Protein AF-A0A1F5XVB6-F1 (afdb_monomer_lite)

Radius of gyration: 15.32 Å; chains: 1; bounding box: 29×30×48 Å

Structure (mmCIF, N/CA/C/O backbone):
data_AF-A0A1F5XVB6-F1
#
_entry.id   AF-A0A1F5XVB6-F1
#
loop_
_atom_site.group_PDB
_atom_site.id
_atom_site.type_symbol
_atom_site.label_atom_id
_atom_site.label_alt_id
_atom_site.label_comp_id
_atom_site.label_asym_id
_atom_site.label_entity_id
_atom_site.label_seq_id
_atom_site.pdbx_PDB_ins_code
_atom_site.Cartn_x
_atom_site.Cartn_y
_atom_site.Cartn_z
_atom_site.occupancy
_atom_site.B_iso_or_equiv
_atom_site.auth_seq_id
_atom_site.auth_comp_id
_atom_site.auth_asym_id
_atom_site.auth_atom_id
_atom_site.pdbx_PDB_model_num
ATOM 1 N N . MET A 1 1 ? -7.038 8.726 -28.430 1.00 40.91 1 MET A N 1
ATOM 2 C CA . MET A 1 1 ? -6.437 8.335 -27.136 1.00 40.91 1 MET A CA 1
ATOM 3 C C . MET A 1 1 ? -7.232 7.224 -26.422 1.00 40.91 1 MET A C 1
ATOM 5 O O . MET A 1 1 ? -7.106 7.075 -25.222 1.00 40.91 1 MET A O 1
ATOM 9 N N . GLU A 1 2 ? -7.981 6.376 -27.144 1.00 33.22 2 GLU A N 1
ATOM 10 C CA . GLU A 1 2 ? -8.855 5.336 -26.549 1.00 33.22 2 GLU A CA 1
ATOM 11 C C . GLU A 1 2 ? -8.338 3.894 -26.687 1.00 33.22 2 GLU A C 1
ATOM 13 O O . GLU A 1 2 ? -8.928 2.965 -26.147 1.00 33.22 2 GLU A O 1
ATOM 18 N N . LYS A 1 3 ? -7.229 3.662 -27.397 1.00 28.05 3 LYS A N 1
ATOM 19 C CA . LYS A 1 3 ? -6.809 2.293 -27.756 1.00 28.05 3 LYS A CA 1
ATOM 20 C C . LYS A 1 3 ? -5.888 1.615 -26.730 1.00 28.05 3 LYS A C 1
ATOM 22 O O . LYS A 1 3 ? -5.720 0.405 -26.792 1.00 28.05 3 LYS A O 1
ATOM 27 N N . TYR A 1 4 ? -5.350 2.366 -25.767 1.00 34.75 4 TYR A N 1
ATOM 28 C CA . TYR A 1 4 ? -4.430 1.842 -24.744 1.00 34.75 4 TYR A CA 1
ATOM 29 C C . TYR A 1 4 ? -5.129 1.413 -23.439 1.00 34.75 4 TYR A C 1
ATOM 31 O O . TYR A 1 4 ? -4.608 0.568 -22.721 1.00 34.75 4 TYR A O 1
ATOM 39 N N . SER A 1 5 ? -6.344 1.909 -23.166 1.00 38.66 5 SER A N 1
ATOM 40 C CA . SER A 1 5 ? -7.104 1.588 -21.942 1.00 38.66 5 SER A CA 1
ATOM 41 C C . SER A 1 5 ? -7.730 0.183 -21.975 1.00 38.66 5 SER A C 1
ATOM 43 O O . SER A 1 5 ? -7.677 -0.554 -20.990 1.00 38.66 5 SER A O 1
ATOM 45 N N . ALA A 1 6 ? -8.249 -0.247 -23.131 1.00 33.62 6 ALA A N 1
ATOM 46 C CA . ALA A 1 6 ? -8.797 -1.596 -23.282 1.00 33.62 6 ALA A CA 1
ATOM 47 C C . ALA A 1 6 ? -7.696 -2.670 -23.258 1.00 33.62 6 ALA A C 1
ATOM 49 O O . ALA A 1 6 ? -7.864 -3.702 -22.615 1.00 33.62 6 ALA A O 1
ATOM 50 N N . ALA A 1 7 ? -6.555 -2.412 -23.908 1.00 39.84 7 ALA A N 1
ATOM 51 C CA . ALA A 1 7 ? -5.438 -3.353 -23.970 1.00 39.84 7 ALA A CA 1
ATOM 52 C C . ALA A 1 7 ? -4.885 -3.687 -22.577 1.00 39.84 7 ALA A C 1
ATOM 54 O O . ALA A 1 7 ? -4.632 -4.856 -22.300 1.00 39.84 7 ALA A O 1
ATOM 55 N N . ASN A 1 8 ? -4.797 -2.699 -21.678 1.00 42.88 8 ASN A N 1
ATOM 56 C CA . ASN A 1 8 ? -4.338 -2.930 -20.309 1.00 42.88 8 ASN A CA 1
ATOM 57 C C . ASN A 1 8 ? -5.352 -3.737 -19.486 1.00 42.88 8 ASN A C 1
ATOM 59 O O . ASN A 1 8 ? -4.977 -4.686 -18.804 1.00 42.88 8 ASN A O 1
ATOM 63 N N . LYS A 1 9 ? -6.655 -3.454 -19.625 1.00 35.31 9 LYS A N 1
ATOM 64 C CA . LYS A 1 9 ? -7.713 -4.252 -18.980 1.00 35.31 9 LYS A CA 1
ATOM 65 C C . LYS A 1 9 ? -7.669 -5.728 -19.406 1.00 35.31 9 LYS A C 1
ATOM 67 O O . LYS A 1 9 ? -7.873 -6.609 -18.573 1.00 35.31 9 LYS A O 1
ATOM 72 N N . TYR A 1 10 ? -7.360 -6.005 -20.676 1.00 33.34 10 TYR A N 1
ATOM 73 C CA . TYR A 1 10 ? -7.171 -7.375 -21.164 1.00 33.34 10 TYR A CA 1
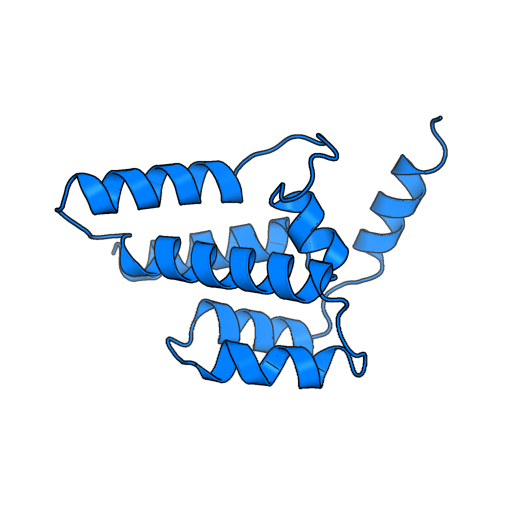ATOM 74 C C . TYR A 1 10 ? -5.824 -7.982 -20.744 1.00 33.34 10 TYR A C 1
ATOM 76 O O . TYR A 1 10 ? -5.782 -9.174 -20.434 1.00 33.34 10 TYR A O 1
ATOM 84 N N . PHE A 1 11 ? -4.755 -7.185 -20.654 1.00 40.00 11 PHE A N 1
ATOM 85 C CA . PHE A 1 11 ? -3.440 -7.617 -20.170 1.00 40.00 11 PHE A CA 1
ATOM 86 C C . PHE A 1 11 ? -3.507 -8.109 -18.712 1.00 40.00 11 PHE A C 1
ATOM 88 O O . PHE A 1 11 ? -3.104 -9.240 -18.440 1.00 40.00 11 PHE A O 1
ATOM 95 N N . TYR A 1 12 ? -4.157 -7.358 -17.813 1.00 37.12 12 TYR A N 1
ATOM 96 C CA . TYR A 1 12 ? -4.397 -7.790 -16.426 1.00 37.12 12 TYR A CA 1
ATOM 97 C C . TYR A 1 12 ? -5.357 -8.981 -16.308 1.00 37.12 12 TYR A C 1
ATOM 99 O O . TYR A 1 12 ? -5.189 -9.810 -15.420 1.00 37.12 12 TYR A O 1
ATOM 107 N N . SER A 1 13 ? -6.341 -9.122 -17.208 1.00 36.09 13 SER A N 1
ATOM 108 C CA . SER A 1 13 ? -7.230 -10.299 -17.202 1.00 36.09 13 SER A CA 1
ATOM 109 C C . SER A 1 13 ? -6.536 -11.592 -17.655 1.00 36.09 13 SER A C 1
ATOM 111 O O . SER A 1 13 ? -7.008 -12.682 -17.345 1.00 36.09 13 SER A O 1
ATOM 113 N N . SER A 1 14 ? -5.415 -11.471 -18.378 1.00 36.50 14 SER A N 1
ATOM 114 C CA . SER A 1 14 ? -4.650 -12.601 -18.929 1.00 36.50 14 SER A CA 1
ATOM 115 C C . SER A 1 14 ? -3.521 -13.066 -18.002 1.00 36.50 14 SER A C 1
ATOM 117 O O . 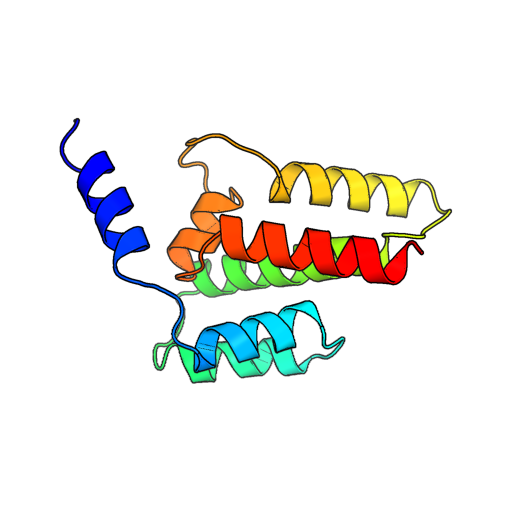SER A 1 14 ? -3.052 -14.194 -18.129 1.00 36.50 14 SER A O 1
ATOM 119 N N . GLN A 1 15 ? -3.092 -12.215 -17.065 1.00 44.62 15 GLN A N 1
ATOM 120 C CA . GLN A 1 15 ? -2.162 -12.550 -15.987 1.00 44.62 15 GLN A CA 1
ATOM 121 C C . GLN A 1 15 ? -2.950 -12.782 -14.696 1.00 44.62 15 GLN A C 1
ATOM 123 O O . GLN A 1 15 ? -2.925 -11.983 -13.762 1.00 44.62 15 GLN A O 1
ATOM 128 N N . ALA A 1 16 ? -3.670 -13.902 -14.634 1.00 46.62 16 ALA A N 1
ATOM 129 C CA . ALA A 1 16 ? -3.949 -14.480 -13.329 1.00 46.62 16 ALA A CA 1
ATOM 130 C C . ALA A 1 16 ? -2.591 -14.780 -12.679 1.00 46.62 16 ALA A C 1
ATOM 132 O O . ALA A 1 16 ? -1.758 -15.438 -13.308 1.00 46.62 16 ALA A O 1
ATOM 133 N N . LEU A 1 17 ? -2.369 -14.280 -11.457 1.00 50.53 17 LEU A N 1
ATOM 134 C CA . LEU A 1 17 ? -1.227 -14.691 -10.642 1.00 50.53 17 LEU A CA 1
ATOM 135 C C . LEU A 1 17 ? -1.174 -16.214 -10.682 1.00 50.53 17 LEU A C 1
ATOM 137 O O . LEU A 1 17 ? -2.169 -16.884 -10.387 1.00 50.53 17 LEU A O 1
ATOM 141 N N . ASN A 1 18 ? -0.049 -16.772 -11.109 1.00 49.41 18 ASN A N 1
ATOM 142 C CA . ASN A 1 18 ? 0.076 -18.215 -11.096 1.00 49.41 18 ASN A CA 1
ATOM 143 C C . ASN A 1 18 ? 0.012 -18.705 -9.630 1.00 49.41 18 ASN A C 1
ATOM 145 O O . ASN A 1 18 ? 0.333 -17.951 -8.706 1.00 49.41 18 ASN A O 1
ATOM 149 N N . PRO A 1 19 ? -0.372 -19.968 -9.371 1.00 48.44 19 PRO A N 1
ATOM 150 C CA . PRO A 1 19 ? -0.524 -20.479 -8.003 1.00 48.44 19 PRO A CA 1
ATOM 151 C C . PRO A 1 19 ? 0.739 -20.343 -7.131 1.00 48.44 19 PRO A C 1
ATOM 153 O O . PRO A 1 19 ? 0.661 -20.345 -5.902 1.00 48.44 19 PRO A O 1
ATOM 156 N N . GLY A 1 20 ? 1.915 -20.230 -7.760 1.00 51.62 20 GLY A N 1
ATOM 157 C CA . GLY A 1 20 ? 3.161 -19.881 -7.092 1.00 51.62 20 GLY A CA 1
ATOM 158 C C . GLY A 1 20 ? 3.141 -18.438 -6.599 1.00 51.62 20 GLY A C 1
ATOM 159 O O . GLY A 1 20 ? 3.276 -18.215 -5.406 1.00 51.62 20 GLY A O 1
ATOM 160 N N . GLU A 1 21 ? 2.918 -17.466 -7.477 1.00 53.12 21 GLU A N 1
ATOM 161 C CA . GLU A 1 21 ? 2.834 -16.036 -7.145 1.00 53.12 21 GLU A CA 1
ATOM 162 C C . GLU A 1 21 ? 1.760 -15.743 -6.089 1.00 53.12 21 GLU A C 1
ATOM 164 O O . GLU A 1 21 ? 1.998 -14.970 -5.162 1.00 53.12 21 GLU A O 1
ATOM 169 N N . GLU A 1 22 ? 0.623 -16.436 -6.153 1.00 55.47 22 GLU A N 1
ATOM 170 C CA . GLU A 1 22 ? -0.452 -16.330 -5.165 1.00 55.47 22 GLU A CA 1
ATOM 171 C C . GLU A 1 22 ? 0.002 -16.766 -3.762 1.00 55.47 22 GLU A C 1
ATOM 173 O O . GLU A 1 22 ? -0.145 -16.046 -2.771 1.00 55.47 22 GLU A O 1
ATOM 178 N N . LYS A 1 23 ? 0.636 -17.939 -3.671 1.00 55.59 23 LYS A N 1
ATOM 179 C CA . LYS A 1 23 ? 1.180 -18.477 -2.416 1.00 55.59 23 LYS A CA 1
ATOM 180 C C . LYS A 1 23 ? 2.263 -17.578 -1.819 1.00 55.59 23 LYS A C 1
ATOM 182 O O . LYS A 1 23 ? 2.522 -17.622 -0.617 1.00 55.59 23 LYS A O 1
ATOM 187 N N . LEU A 1 24 ? 2.907 -16.780 -2.658 1.00 54.81 24 LEU A N 1
ATOM 188 C CA . LEU A 1 24 ? 4.025 -15.930 -2.295 1.00 54.81 24 LEU A CA 1
ATOM 189 C C . LEU A 1 24 ? 3.607 -14.516 -1.924 1.00 54.81 24 LEU A C 1
ATOM 191 O O . LEU A 1 24 ? 4.156 -13.982 -0.967 1.00 54.81 24 LEU A O 1
ATOM 195 N N . LEU A 1 25 ? 2.580 -13.963 -2.565 1.00 59.38 25 LEU A N 1
ATOM 196 C CA . LEU A 1 25 ? 1.864 -12.796 -2.052 1.00 59.38 25 LEU A CA 1
ATOM 197 C C . LEU A 1 25 ? 1.247 -13.110 -0.690 1.00 59.38 25 LEU A C 1
ATOM 199 O O . LEU A 1 25 ? 1.416 -12.341 0.250 1.00 59.38 25 LEU A O 1
ATOM 203 N N . ASN A 1 26 ? 0.684 -14.307 -0.527 1.00 60.81 26 ASN A N 1
ATOM 204 C CA . ASN A 1 26 ? 0.250 -14.807 0.777 1.00 60.81 26 ASN A CA 1
ATOM 205 C C . ASN A 1 26 ? 1.403 -15.091 1.747 1.00 60.81 26 ASN A C 1
ATOM 207 O O . ASN A 1 26 ? 1.177 -15.263 2.934 1.00 60.81 26 ASN A O 1
ATOM 211 N N . LYS A 1 27 ? 2.656 -15.137 1.303 1.00 60.78 27 LYS A N 1
ATOM 212 C CA . LYS A 1 27 ? 3.792 -15.150 2.227 1.00 60.78 27 LYS A CA 1
ATOM 213 C C . LYS A 1 27 ? 4.194 -13.722 2.574 1.00 60.78 27 LYS A C 1
ATOM 215 O O . LYS A 1 27 ? 4.346 -13.410 3.744 1.00 60.78 27 LYS A O 1
ATOM 220 N N . PHE A 1 28 ? 4.290 -12.844 1.589 1.00 61.00 28 PHE A N 1
ATOM 221 C CA . PHE A 1 28 ? 4.646 -11.437 1.743 1.00 61.00 28 PHE A CA 1
ATOM 222 C C . PHE A 1 28 ? 3.672 -10.661 2.644 1.00 61.00 28 PHE A C 1
ATOM 224 O O . PHE A 1 28 ? 4.106 -9.953 3.542 1.00 61.00 28 PHE A O 1
ATOM 231 N N . ILE A 1 29 ? 2.363 -10.871 2.479 1.00 61.81 29 ILE A N 1
ATOM 232 C CA . ILE A 1 29 ? 1.320 -10.265 3.321 1.00 61.81 29 ILE A CA 1
ATOM 233 C C . ILE A 1 29 ? 1.305 -10.897 4.727 1.00 61.81 29 ILE A C 1
ATOM 235 O O . ILE A 1 29 ? 0.869 -10.264 5.678 1.00 61.81 29 ILE A O 1
ATOM 239 N N . PHE A 1 30 ? 1.772 -12.133 4.918 1.00 56.81 30 PHE A N 1
ATOM 240 C CA . PHE A 1 30 ? 1.578 -12.845 6.191 1.00 56.81 30 PHE A CA 1
ATOM 241 C C . PHE A 1 30 ? 2.868 -13.111 6.986 1.00 56.81 30 PHE A C 1
ATOM 243 O O . PHE A 1 30 ? 2.772 -13.510 8.147 1.00 56.81 30 PHE A O 1
ATOM 250 N N . THR A 1 31 ? 4.064 -12.876 6.425 1.00 53.06 31 THR A N 1
ATOM 251 C CA . THR A 1 31 ? 5.346 -13.051 7.132 1.00 53.06 31 THR A CA 1
ATOM 252 C C . THR A 1 31 ? 6.027 -11.730 7.460 1.00 53.06 31 THR A C 1
ATOM 254 O O . THR A 1 31 ? 6.453 -10.979 6.591 1.00 53.06 31 THR A O 1
ATOM 257 N N . ASP A 1 32 ? 6.186 -11.515 8.760 1.00 53.12 32 ASP A N 1
ATOM 258 C CA . ASP A 1 32 ? 6.887 -10.404 9.393 1.00 53.12 32 ASP A CA 1
ATOM 259 C C . ASP A 1 32 ? 8.404 -10.654 9.322 1.00 53.12 32 ASP A C 1
ATOM 261 O O . ASP A 1 32 ? 9.017 -11.154 10.266 1.00 53.12 32 ASP A O 1
ATOM 265 N N . SER A 1 33 ? 9.024 -10.507 8.147 1.00 50.34 33 SER A N 1
ATOM 266 C CA . SER A 1 33 ? 10.467 -10.740 8.047 1.00 50.34 33 SER A CA 1
ATOM 267 C C . SER A 1 33 ? 11.114 -10.112 6.819 1.00 50.34 33 SER A C 1
ATOM 269 O O . SER A 1 33 ? 10.608 -10.200 5.701 1.00 50.34 33 SER A O 1
ATOM 271 N N . THR A 1 34 ? 12.328 -9.605 7.034 1.00 46.78 34 THR A N 1
ATOM 272 C CA . THR A 1 34 ? 13.353 -9.154 6.071 1.00 46.78 34 THR A CA 1
ATOM 273 C C . THR A 1 34 ? 13.577 -10.074 4.860 1.00 46.78 34 THR A C 1
ATOM 275 O O . THR A 1 34 ? 14.217 -9.676 3.886 1.00 46.78 34 THR A O 1
ATOM 278 N N . ALA A 1 35 ? 13.016 -11.286 4.882 1.00 49.22 35 ALA A N 1
ATOM 279 C CA . ALA A 1 35 ? 12.865 -12.167 3.735 1.00 49.22 35 ALA A CA 1
ATOM 280 C C . ALA A 1 35 ? 12.170 -11.493 2.540 1.00 49.22 35 ALA A C 1
ATOM 282 O O . ALA A 1 35 ? 12.545 -11.807 1.416 1.00 49.22 35 ALA A O 1
ATOM 283 N N . GLY A 1 36 ? 11.238 -10.551 2.755 1.00 50.94 36 GLY A N 1
ATOM 284 C CA . GLY A 1 36 ? 10.609 -9.776 1.678 1.00 50.94 36 GLY A CA 1
ATOM 285 C C . GLY A 1 36 ? 11.648 -9.158 0.740 1.00 50.94 36 GLY A C 1
ATOM 286 O O . GLY A 1 36 ? 11.630 -9.454 -0.454 1.00 50.94 36 GLY A O 1
ATOM 287 N N . PHE A 1 37 ? 12.646 -8.454 1.300 1.00 46.97 37 PHE A N 1
ATOM 288 C CA . PHE A 1 37 ? 13.674 -7.700 0.568 1.00 46.97 37 PHE A CA 1
ATOM 289 C C . PHE A 1 37 ? 14.491 -8.552 -0.425 1.00 46.97 37 PHE A C 1
ATOM 291 O O . PHE A 1 37 ? 14.683 -8.156 -1.574 1.00 46.97 37 PHE A O 1
ATOM 298 N N . GLN A 1 38 ? 14.921 -9.747 -0.018 1.00 48.50 38 GLN A N 1
ATOM 299 C CA . GLN A 1 38 ? 15.722 -10.668 -0.847 1.00 48.50 38 GLN A CA 1
ATOM 300 C C . GLN A 1 38 ? 14.869 -11.482 -1.829 1.00 48.50 38 GLN A C 1
ATOM 302 O O . GLN A 1 38 ? 15.374 -12.020 -2.815 1.00 48.50 38 GLN A O 1
ATOM 307 N N . PHE A 1 39 ? 13.577 -11.603 -1.544 1.00 52.16 39 PHE A N 1
ATOM 308 C CA . PHE A 1 39 ? 12.696 -12.516 -2.240 1.00 52.16 39 PHE A CA 1
ATOM 309 C C . PHE A 1 39 ? 12.311 -11.973 -3.618 1.00 52.16 39 PHE A C 1
ATOM 311 O O . PHE A 1 39 ? 12.522 -12.677 -4.595 1.00 52.16 39 PHE A O 1
ATOM 318 N N . TRP A 1 40 ? 11.887 -10.711 -3.751 1.00 51.28 40 TRP A N 1
ATOM 319 C CA . TRP A 1 40 ? 11.410 -10.147 -5.032 1.00 51.28 40 TRP A CA 1
ATOM 320 C C . TRP A 1 40 ? 12.423 -10.221 -6.189 1.00 51.28 40 TRP A C 1
ATOM 322 O O . TRP A 1 40 ? 12.059 -10.602 -7.301 1.00 51.28 40 TRP A O 1
ATOM 332 N N . ASN A 1 41 ? 13.710 -9.972 -5.911 1.00 50.47 41 ASN A N 1
ATOM 333 C CA . ASN A 1 41 ? 14.803 -10.076 -6.894 1.00 50.47 41 ASN A CA 1
ATOM 334 C C . ASN A 1 41 ? 14.983 -11.500 -7.455 1.00 50.47 41 ASN A C 1
ATOM 336 O O . ASN A 1 41 ? 15.552 -11.684 -8.530 1.00 50.47 41 ASN A O 1
ATOM 340 N N . ARG A 1 42 ? 14.499 -12.525 -6.739 1.00 48.34 42 ARG A N 1
ATOM 341 C CA . ARG A 1 42 ? 14.487 -13.924 -7.190 1.00 48.34 42 ARG A CA 1
ATOM 342 C C . ARG A 1 42 ? 13.319 -14.215 -8.146 1.00 48.34 42 ARG A C 1
ATOM 344 O O . ARG A 1 42 ? 13.456 -15.131 -8.952 1.00 48.34 42 ARG A O 1
ATOM 351 N N . PHE A 1 43 ? 12.206 -13.476 -8.068 1.00 52.16 43 PHE A N 1
ATOM 352 C CA . PHE A 1 43 ? 10.969 -13.757 -8.825 1.00 52.16 43 PHE A CA 1
ATOM 353 C C . PHE A 1 43 ? 10.936 -13.129 -10.204 1.00 52.16 43 PHE A C 1
ATOM 355 O O . PHE A 1 43 ? 10.500 -13.783 -11.147 1.00 52.16 43 PHE A O 1
ATOM 362 N N . SER A 1 44 ? 11.410 -11.892 -10.348 1.00 55.84 44 SER A N 1
ATOM 363 C CA . SER A 1 44 ? 11.393 -11.216 -11.649 1.00 55.84 44 SER A CA 1
ATOM 364 C C . SER A 1 44 ? 12.410 -11.810 -12.629 1.00 55.84 44 SER A C 1
ATOM 366 O O . SER A 1 44 ? 12.267 -11.632 -13.837 1.00 55.84 44 SER A O 1
ATOM 368 N N . GLY A 1 45 ? 13.482 -12.446 -12.125 1.00 56.19 45 GLY A N 1
ATOM 369 C CA . GLY A 1 45 ? 14.657 -12.836 -12.919 1.00 56.19 45 GLY A CA 1
ATOM 370 C C . GLY A 1 45 ? 15.367 -11.651 -13.599 1.00 56.19 45 GLY A C 1
ATOM 371 O O . GLY A 1 45 ? 16.372 -11.837 -14.283 1.00 56.19 45 GLY A O 1
ATOM 372 N N . GLN A 1 46 ? 14.854 -10.435 -13.402 1.00 62.00 46 GLN A N 1
ATOM 373 C CA . GLN A 1 46 ? 15.292 -9.175 -13.978 1.00 62.00 46 GLN A CA 1
ATOM 374 C C . GLN A 1 46 ? 15.752 -8.269 -12.846 1.00 62.00 46 GLN A C 1
ATOM 376 O O . GLN A 1 46 ? 15.102 -8.174 -11.804 1.00 62.00 46 GLN A O 1
ATOM 381 N N . LYS A 1 47 ? 16.875 -7.587 -13.067 1.00 71.12 47 LYS A N 1
ATOM 382 C CA . LYS A 1 47 ? 17.273 -6.480 -12.203 1.00 71.12 47 LYS A CA 1
ATOM 383 C C . LYS A 1 47 ? 16.214 -5.392 -12.327 1.00 71.12 47 LYS A C 1
ATOM 385 O O . LYS A 1 47 ? 15.944 -4.958 -13.444 1.00 71.12 47 LYS A O 1
ATOM 390 N N . LEU A 1 48 ? 15.639 -5.011 -11.194 1.00 77.69 48 LEU A N 1
ATOM 391 C CA . LEU A 1 48 ? 14.755 -3.861 -11.111 1.00 77.69 48 LEU A CA 1
ATOM 392 C C . LEU A 1 48 ? 15.554 -2.593 -11.445 1.00 77.69 48 LEU A C 1
ATOM 394 O O . LEU A 1 48 ? 16.749 -2.508 -11.138 1.00 77.69 48 LEU A O 1
ATOM 398 N N . SER A 1 49 ? 14.919 -1.621 -12.094 1.00 86.06 49 SER A N 1
ATOM 399 C CA . SER A 1 49 ? 15.488 -0.276 -12.185 1.00 86.06 49 SER A CA 1
ATOM 400 C C . SER A 1 49 ? 15.511 0.383 -10.795 1.00 86.06 49 SER A C 1
ATOM 402 O O . SER A 1 49 ? 14.749 -0.022 -9.913 1.00 86.06 49 SER A O 1
ATOM 404 N N . PRO A 1 50 ? 16.340 1.417 -10.566 1.00 87.94 50 PRO A N 1
ATOM 405 C CA . PRO A 1 50 ? 16.326 2.160 -9.303 1.00 87.94 50 PRO A CA 1
ATOM 406 C C . PRO A 1 50 ? 14.933 2.696 -8.925 1.00 87.94 50 PRO A C 1
ATOM 408 O O . PRO A 1 50 ? 14.567 2.722 -7.751 1.00 87.94 50 PRO A O 1
ATOM 411 N N . GLU A 1 51 ? 14.134 3.098 -9.913 1.00 90.81 51 GLU A N 1
ATOM 412 C CA . GLU A 1 51 ? 12.754 3.550 -9.727 1.00 90.81 51 GLU A CA 1
ATOM 413 C C . GLU A 1 51 ? 11.828 2.403 -9.303 1.00 90.81 51 GLU A C 1
ATOM 415 O O . GLU A 1 51 ? 11.023 2.572 -8.388 1.00 90.81 51 GLU A O 1
ATOM 420 N N . GLU A 1 52 ? 11.959 1.226 -9.918 1.00 85.88 52 GLU A N 1
ATOM 421 C CA . GLU A 1 52 ? 11.192 0.031 -9.549 1.00 85.88 52 GLU A CA 1
ATOM 422 C C . GLU A 1 52 ? 11.564 -0.468 -8.142 1.00 85.88 52 GLU A C 1
ATOM 424 O O . GLU A 1 52 ? 10.687 -0.849 -7.364 1.00 85.88 52 GLU A O 1
ATOM 429 N N . GLU A 1 53 ? 12.850 -0.417 -7.775 1.00 86.25 53 GLU A N 1
ATOM 430 C CA . GLU A 1 53 ? 13.316 -0.720 -6.416 1.00 86.25 53 GLU A CA 1
ATOM 431 C C . GLU A 1 53 ? 12.718 0.243 -5.386 1.00 86.25 53 GLU A C 1
ATOM 433 O O . GLU A 1 53 ? 12.293 -0.187 -4.311 1.00 86.25 53 GLU A O 1
ATOM 438 N N . LEU A 1 54 ? 12.628 1.532 -5.723 1.00 90.06 54 LEU A N 1
ATOM 439 C CA . LEU A 1 54 ? 11.995 2.525 -4.864 1.00 90.06 54 LEU A CA 1
ATOM 440 C C . LEU A 1 54 ? 10.489 2.269 -4.719 1.00 90.06 54 LEU A C 1
ATOM 442 O O . LEU A 1 54 ? 9.980 2.260 -3.601 1.00 90.06 54 LEU A O 1
ATOM 446 N N . MET A 1 55 ? 9.770 2.011 -5.815 1.00 90.00 55 MET A N 1
ATOM 447 C CA . MET A 1 55 ? 8.332 1.699 -5.774 1.00 90.00 55 MET A CA 1
ATOM 448 C C . MET A 1 55 ? 8.040 0.450 -4.947 1.00 90.00 55 MET A C 1
ATOM 450 O O . MET A 1 55 ? 7.071 0.401 -4.188 1.00 90.00 55 MET A O 1
ATOM 454 N N . ARG A 1 56 ? 8.915 -0.548 -5.043 1.00 86.25 56 ARG A N 1
ATOM 455 C CA . ARG A 1 56 ? 8.854 -1.735 -4.205 1.00 86.25 56 ARG A CA 1
ATOM 456 C C . ARG A 1 56 ? 9.057 -1.411 -2.728 1.00 86.25 56 ARG A C 1
ATOM 458 O O . ARG A 1 56 ? 8.282 -1.890 -1.906 1.00 86.25 56 ARG A O 1
ATOM 465 N N . ALA A 1 57 ? 10.073 -0.617 -2.393 1.00 86.94 57 ALA A N 1
ATOM 466 C CA . ALA A 1 57 ? 10.324 -0.209 -1.014 1.00 86.94 57 ALA A CA 1
ATOM 467 C C . ALA A 1 57 ? 9.125 0.555 -0.426 1.00 86.94 57 ALA A C 1
ATOM 469 O O . ALA A 1 57 ? 8.741 0.305 0.713 1.00 86.94 57 ALA A O 1
ATOM 470 N N . VAL A 1 58 ? 8.490 1.419 -1.225 1.00 91.19 58 VAL A N 1
ATOM 471 C CA . VAL A 1 58 ? 7.256 2.126 -0.847 1.00 91.19 58 VAL A CA 1
ATOM 472 C C . VAL A 1 58 ? 6.117 1.144 -0.565 1.00 91.19 58 VAL A C 1
ATOM 474 O O . VAL A 1 58 ? 5.446 1.265 0.457 1.00 91.19 58 VAL A O 1
ATOM 477 N N . LEU A 1 59 ? 5.911 0.141 -1.427 1.00 90.06 59 LEU A N 1
ATOM 478 C CA . LEU A 1 59 ? 4.870 -0.867 -1.214 1.00 90.06 59 LEU A CA 1
ATOM 479 C C . LEU A 1 59 ? 5.123 -1.712 0.045 1.00 90.06 59 LEU A C 1
ATOM 481 O O . LEU A 1 59 ? 4.195 -1.983 0.807 1.00 90.06 59 LEU A O 1
ATOM 485 N N . GLU A 1 60 ? 6.374 -2.128 0.257 1.00 85.94 60 GLU A N 1
ATOM 486 C CA . GLU A 1 60 ? 6.807 -2.883 1.437 1.00 85.94 60 GLU A CA 1
ATOM 487 C C . GLU A 1 60 ? 6.562 -2.099 2.729 1.00 85.94 60 GLU A C 1
ATOM 489 O O . GLU A 1 60 ? 5.975 -2.635 3.674 1.00 85.94 60 GLU A O 1
ATOM 494 N N . ASP A 1 61 ? 6.957 -0.825 2.759 1.00 88.06 61 ASP A N 1
ATOM 495 C CA . ASP A 1 61 ? 6.755 0.039 3.920 1.00 88.06 61 ASP A CA 1
ATOM 496 C C . ASP A 1 61 ? 5.268 0.298 4.189 1.00 88.06 61 ASP A C 1
ATOM 498 O O . ASP A 1 61 ? 4.824 0.185 5.331 1.00 88.06 61 ASP A O 1
ATOM 502 N N . ALA A 1 62 ? 4.466 0.534 3.147 1.00 91.00 62 ALA A N 1
ATOM 503 C CA . ALA A 1 62 ? 3.023 0.720 3.282 1.00 91.00 62 ALA A CA 1
ATOM 504 C C . ALA A 1 62 ? 2.338 -0.523 3.874 1.00 91.00 62 ALA A C 1
ATOM 506 O O . ALA A 1 62 ? 1.546 -0.417 4.811 1.00 91.00 62 ALA A O 1
ATOM 507 N N . ILE A 1 63 ? 2.661 -1.724 3.389 1.00 88.44 63 ILE A N 1
ATOM 508 C CA . ILE A 1 63 ? 2.089 -2.962 3.939 1.00 88.44 63 ILE A CA 1
ATOM 509 C C . ILE A 1 63 ? 2.529 -3.154 5.391 1.00 88.44 63 ILE A C 1
ATOM 511 O O . ILE A 1 63 ? 1.699 -3.458 6.248 1.00 88.44 63 ILE A O 1
ATOM 515 N N . HIS A 1 64 ? 3.801 -2.911 5.704 1.00 85.25 64 HIS A N 1
ATOM 516 C CA . HIS A 1 64 ? 4.296 -3.002 7.073 1.00 85.25 64 HIS A CA 1
ATOM 517 C C . HIS A 1 64 ? 3.608 -1.982 7.997 1.00 85.25 64 HIS A C 1
ATOM 519 O O . HIS A 1 64 ? 3.138 -2.359 9.071 1.00 85.25 64 HIS A O 1
ATOM 525 N N . CYS A 1 65 ? 3.466 -0.720 7.588 1.00 87.88 65 CYS A N 1
ATOM 526 C CA . CYS A 1 65 ? 2.741 0.304 8.345 1.00 87.88 65 CYS A CA 1
ATOM 527 C C . CYS A 1 65 ? 1.272 -0.079 8.565 1.00 87.88 65 CYS A C 1
ATOM 529 O O . CYS A 1 65 ? 0.774 0.006 9.694 1.00 87.88 65 CYS A O 1
ATOM 531 N N . TYR A 1 66 ? 0.597 -0.565 7.520 1.00 87.44 66 TYR A N 1
ATOM 532 C CA . TYR A 1 66 ? -0.783 -1.041 7.592 1.00 87.44 66 TYR A CA 1
ATOM 533 C C . TYR A 1 66 ? -0.947 -2.162 8.625 1.00 87.44 66 TYR A C 1
ATOM 535 O O . TYR A 1 66 ? -1.903 -2.174 9.404 1.00 87.44 66 TYR A O 1
ATOM 543 N N . GLN A 1 67 ? 0.004 -3.090 8.662 1.00 85.69 67 GLN A N 1
ATOM 544 C CA . GLN A 1 67 ? -0.055 -4.240 9.551 1.00 85.69 67 GLN A CA 1
ATOM 545 C C . GLN A 1 67 ? 0.348 -3.910 10.986 1.00 85.69 67 GLN A C 1
ATOM 547 O O . GLN A 1 67 ? -0.308 -4.320 11.942 1.00 85.69 67 GLN A O 1
ATOM 552 N N . LYS A 1 68 ? 1.423 -3.145 11.154 1.00 86.00 68 LYS A N 1
ATOM 553 C CA . LYS A 1 68 ? 2.001 -2.820 12.458 1.00 86.00 68 LYS A CA 1
ATOM 554 C C . LYS A 1 68 ? 1.080 -1.952 13.305 1.00 86.00 68 LYS A C 1
ATOM 556 O O . LYS A 1 68 ? 1.019 -2.121 14.521 1.00 86.00 68 LYS A O 1
ATOM 561 N N . TYR A 1 69 ? 0.383 -1.007 12.680 1.00 86.31 69 TYR A N 1
ATOM 562 C CA . TYR A 1 69 ? -0.365 0.022 13.403 1.00 86.31 69 TYR A CA 1
ATOM 563 C C . TYR A 1 69 ? -1.875 -0.223 13.476 1.00 86.31 69 TYR A C 1
ATOM 565 O O . TYR A 1 69 ? -2.587 0.609 14.035 1.00 86.31 69 TYR A O 1
ATOM 573 N N . ILE A 1 70 ? -2.350 -1.387 13.021 1.00 84.94 70 ILE A N 1
ATOM 574 C CA . ILE A 1 70 ? -3.772 -1.765 13.024 1.00 84.94 70 ILE A CA 1
ATOM 575 C C . ILE A 1 70 ? -4.456 -1.634 14.396 1.00 84.94 70 ILE A C 1
ATOM 577 O O . ILE A 1 70 ? -5.603 -1.198 14.469 1.00 84.94 70 ILE A O 1
ATOM 581 N N . SER A 1 71 ? -3.742 -1.951 15.479 1.00 82.12 71 SER A N 1
ATOM 582 C CA . SER A 1 71 ? -4.252 -1.900 16.859 1.00 82.12 71 SER A CA 1
ATOM 583 C C . SER A 1 71 ? -3.529 -0.857 17.715 1.00 82.12 71 SER A C 1
ATOM 585 O O . SER A 1 71 ? -3.540 -0.940 18.944 1.00 82.12 71 SER A O 1
ATOM 587 N N . SER A 1 72 ? -2.855 0.119 17.094 1.00 86.06 72 SER A N 1
ATOM 588 C CA . SER A 1 72 ? -2.125 1.134 17.852 1.00 86.06 72 SER A CA 1
ATOM 589 C C . SER A 1 72 ? -3.066 2.121 18.548 1.00 86.06 72 SER A C 1
ATOM 591 O O . SER A 1 72 ? -3.996 2.669 17.956 1.00 86.06 72 SER A O 1
ATOM 593 N N . THR A 1 73 ? -2.774 2.407 19.816 1.00 85.31 73 THR A N 1
ATOM 594 C CA . THR A 1 73 ? -3.448 3.437 20.619 1.00 85.31 73 THR A CA 1
ATOM 595 C C . THR A 1 73 ? -2.752 4.800 20.539 1.00 85.31 73 THR A C 1
ATOM 597 O O . THR A 1 73 ? -3.291 5.806 21.007 1.00 85.31 73 THR A O 1
ATOM 600 N N . ASN A 1 74 ? -1.565 4.869 19.928 1.00 92.50 74 ASN A N 1
ATOM 601 C CA . ASN A 1 74 ? -0.809 6.106 19.776 1.00 92.50 74 ASN A CA 1
ATOM 602 C C . ASN A 1 74 ? -1.375 6.940 18.614 1.00 92.50 74 ASN A C 1
ATOM 604 O O . ASN A 1 74 ? -1.479 6.462 17.486 1.00 92.50 74 ASN A O 1
ATOM 608 N N . ARG A 1 75 ? -1.695 8.217 18.874 1.00 87.38 75 ARG A N 1
ATOM 609 C CA . ARG A 1 75 ? -2.294 9.124 17.875 1.00 87.38 75 ARG A CA 1
ATOM 610 C C . ARG A 1 75 ? -1.453 9.273 16.603 1.00 87.38 75 ARG A C 1
ATOM 612 O O . ARG A 1 75 ? -2.026 9.284 15.521 1.00 87.38 75 ARG A O 1
ATOM 619 N N . GLY A 1 76 ? -0.127 9.362 16.723 1.00 88.00 76 GLY A N 1
ATOM 620 C CA . GLY A 1 76 ? 0.765 9.498 15.567 1.00 88.00 76 GLY A CA 1
ATOM 621 C C . GLY A 1 76 ? 0.781 8.237 14.704 1.00 88.00 76 GLY A C 1
ATOM 622 O O . GLY A 1 76 ? 0.631 8.310 13.491 1.00 88.00 76 GLY A O 1
ATOM 623 N N . GLN A 1 77 ? 0.858 7.068 15.340 1.00 89.31 77 GLN A N 1
ATOM 624 C CA . GLN A 1 77 ? 0.813 5.777 14.644 1.00 89.31 77 GLN A CA 1
ATOM 625 C C . GLN A 1 77 ? -0.545 5.529 13.979 1.00 89.31 77 GLN A C 1
ATOM 627 O O . GLN A 1 77 ? -0.602 5.033 12.860 1.00 89.31 77 GLN A O 1
ATOM 632 N N . LYS A 1 78 ? -1.638 5.940 14.632 1.00 88.81 78 LYS A N 1
ATOM 633 C CA . LYS A 1 78 ? -2.978 5.893 14.044 1.00 88.81 78 LYS A CA 1
ATOM 634 C C . LYS A 1 78 ? -3.099 6.800 12.818 1.00 88.81 78 LYS A C 1
ATOM 636 O O . LYS A 1 78 ? -3.714 6.393 11.842 1.00 88.81 78 LYS A O 1
ATOM 641 N N . SER A 1 79 ? -2.515 7.999 12.856 1.00 89.62 79 SER A N 1
ATOM 642 C CA . SER A 1 79 ? -2.501 8.908 11.702 1.00 89.62 79 SER A CA 1
ATOM 643 C C . SER A 1 79 ? -1.779 8.282 10.510 1.00 89.62 79 SER A C 1
ATOM 645 O O . SER A 1 79 ? -2.346 8.235 9.426 1.00 89.62 79 SER A O 1
ATOM 647 N N . LEU A 1 80 ? -0.580 7.731 10.733 1.00 89.06 80 LEU A N 1
ATOM 648 C CA . LEU A 1 80 ? 0.188 7.031 9.694 1.00 89.06 80 LEU A CA 1
ATOM 649 C C . LEU A 1 80 ? -0.588 5.847 9.113 1.00 89.06 80 LEU A C 1
ATOM 651 O O . LEU A 1 80 ? -0.579 5.614 7.908 1.00 89.06 80 LEU A O 1
ATOM 655 N N . TRP A 1 81 ? -1.289 5.102 9.966 1.00 90.31 81 TRP A N 1
ATOM 656 C CA . TRP A 1 81 ? -2.119 3.988 9.527 1.00 90.31 81 TRP A CA 1
ATOM 657 C C . TRP A 1 81 ? -3.301 4.431 8.655 1.00 90.31 81 TRP A C 1
ATOM 659 O O . TRP A 1 81 ? -3.589 3.777 7.656 1.00 90.31 81 TRP A O 1
ATOM 669 N N . VAL A 1 82 ? -3.970 5.535 9.008 1.00 91.62 82 VAL A N 1
ATOM 670 C CA . VAL A 1 82 ? -5.069 6.103 8.208 1.00 91.62 82 VAL A CA 1
ATOM 671 C C . VAL A 1 82 ? -4.556 6.586 6.855 1.00 91.62 82 VAL A C 1
ATOM 673 O O . VAL A 1 82 ? -5.129 6.213 5.841 1.00 91.62 82 VAL A O 1
ATOM 676 N N . GLU A 1 83 ? -3.446 7.320 6.822 1.00 91.94 83 GLU A N 1
ATOM 677 C CA . GLU A 1 83 ? -2.820 7.774 5.573 1.00 91.94 83 GLU A CA 1
ATOM 678 C C . GLU A 1 83 ? -2.435 6.589 4.671 1.00 91.94 83 GLU A C 1
ATOM 680 O O . GLU A 1 83 ? -2.736 6.560 3.479 1.00 91.94 83 GLU A O 1
ATOM 685 N N . THR A 1 84 ? -1.854 5.545 5.267 1.00 93.19 84 THR A N 1
ATOM 686 C CA . THR A 1 84 ? -1.512 4.304 4.560 1.00 93.19 84 THR A CA 1
ATOM 687 C C . THR A 1 84 ? -2.759 3.603 4.013 1.00 93.19 84 THR A C 1
ATOM 689 O O . THR A 1 84 ? -2.766 3.146 2.870 1.00 93.19 84 THR A O 1
ATOM 692 N N . GLN A 1 85 ? -3.833 3.512 4.810 1.00 92.94 85 GLN A N 1
ATOM 693 C CA . GLN A 1 85 ? -5.123 2.982 4.358 1.00 92.94 85 GLN A CA 1
ATOM 694 C C . GLN A 1 85 ? -5.645 3.791 3.166 1.00 92.94 85 GLN A C 1
ATOM 696 O O . GLN A 1 85 ? -6.014 3.209 2.150 1.00 92.94 85 GLN A O 1
ATOM 701 N N . GLU A 1 86 ? -5.672 5.114 3.275 1.00 93.31 86 GLU A N 1
ATOM 702 C CA . GLU A 1 86 ? -6.164 5.998 2.220 1.00 93.31 86 GLU A CA 1
ATOM 703 C C . GLU A 1 86 ? -5.378 5.816 0.921 1.00 93.31 86 GLU A C 1
ATOM 705 O O . GLU A 1 86 ? -5.987 5.726 -0.140 1.00 93.31 86 GLU A O 1
ATOM 710 N N . TRP A 1 87 ? -4.055 5.653 0.995 1.00 93.94 87 TRP A N 1
ATOM 711 C CA . TRP A 1 87 ? -3.228 5.374 -0.177 1.00 93.94 87 TRP A CA 1
ATOM 712 C C . TRP A 1 87 ? -3.548 4.012 -0.820 1.00 93.94 87 TRP A C 1
ATOM 714 O O . TRP A 1 87 ? -3.838 3.957 -2.015 1.00 93.94 87 TRP A O 1
ATOM 724 N N . ILE A 1 88 ? -3.581 2.919 -0.044 1.00 91.38 88 ILE A N 1
ATOM 725 C CA . ILE A 1 88 ? -3.856 1.551 -0.547 1.00 91.38 88 ILE A CA 1
ATOM 726 C C . ILE A 1 88 ? -5.260 1.434 -1.163 1.00 91.38 88 ILE A C 1
ATOM 728 O O . ILE A 1 88 ? -5.472 0.757 -2.176 1.00 91.38 88 ILE A O 1
ATOM 732 N N . PHE A 1 89 ? -6.241 2.071 -0.526 1.00 91.50 89 PHE A N 1
ATOM 733 C CA . PHE A 1 89 ? -7.650 2.011 -0.914 1.00 91.50 89 PHE A CA 1
ATOM 734 C C . PHE A 1 89 ? -8.089 3.219 -1.746 1.00 91.50 89 PHE A C 1
ATOM 736 O O . PHE A 1 89 ? -9.284 3.376 -2.003 1.00 91.50 89 PHE A O 1
ATOM 743 N N . SER A 1 90 ? -7.144 4.045 -2.200 1.00 88.69 90 SER A N 1
ATOM 744 C CA . SER A 1 90 ? -7.426 5.074 -3.193 1.00 88.69 90 SER A CA 1
ATOM 745 C C . SER A 1 90 ? -7.872 4.405 -4.494 1.00 88.69 90 SER A C 1
ATOM 747 O O . SER A 1 90 ? -7.272 3.429 -4.957 1.00 88.69 90 SER A O 1
ATOM 749 N N . TYR A 1 91 ? -8.973 4.907 -5.051 1.00 76.94 91 TYR A N 1
ATOM 750 C CA . TYR A 1 91 ? -9.496 4.504 -6.352 1.00 76.94 91 TYR A CA 1
ATOM 751 C C . TYR A 1 91 ? -9.454 5.712 -7.273 1.00 76.94 91 TYR A C 1
ATOM 753 O O . TYR A 1 91 ? -10.020 6.760 -6.959 1.00 76.94 91 TYR A O 1
ATOM 761 N N . GLY A 1 92 ? -8.817 5.553 -8.423 1.00 65.19 92 GLY A N 1
ATOM 762 C CA . GLY A 1 92 ? -8.726 6.616 -9.405 1.00 65.19 92 GLY A CA 1
ATOM 763 C C . GLY A 1 92 ? -7.541 6.395 -10.322 1.00 65.19 92 GLY A C 1
ATOM 764 O O . GLY A 1 92 ? -6.406 6.332 -9.869 1.00 65.19 92 GLY A O 1
ATOM 765 N N . TYR A 1 93 ? -7.822 6.358 -11.624 1.00 55.47 93 TYR A N 1
ATOM 766 C CA . TYR A 1 93 ? -6.819 6.380 -12.685 1.00 55.47 93 TYR A CA 1
ATOM 767 C C . TYR A 1 93 ? -6.184 7.776 -12.794 1.00 55.47 93 TYR A C 1
ATOM 769 O O . TYR A 1 93 ? -6.273 8.434 -13.831 1.00 55.47 93 TYR A O 1
ATOM 777 N N . SER A 1 94 ? -5.561 8.272 -11.728 1.00 56.62 94 SER A N 1
ATOM 778 C CA . SER A 1 94 ? -4.502 9.254 -11.901 1.00 56.62 94 SER A CA 1
ATOM 779 C C . SER A 1 94 ? -3.236 8.441 -12.164 1.00 56.62 94 SER A C 1
ATOM 781 O O . SER A 1 94 ? -2.797 7.648 -11.332 1.00 56.62 94 SER A O 1
ATOM 783 N N . MET A 1 95 ? -2.646 8.591 -13.356 1.00 63.06 95 MET A N 1
ATOM 784 C CA . MET A 1 95 ? -1.305 8.064 -13.669 1.00 63.06 95 MET A CA 1
ATOM 785 C C . MET A 1 95 ? -0.233 8.852 -12.895 1.00 63.06 95 MET A C 1
ATOM 787 O O . MET A 1 95 ? 0.784 9.272 -13.444 1.00 63.06 95 MET A O 1
ATOM 791 N N . GLU A 1 96 ? -0.519 9.149 -11.631 1.00 80.19 96 GLU A N 1
ATOM 792 C CA . GLU A 1 96 ? 0.374 9.820 -10.721 1.00 80.19 96 GLU A CA 1
ATOM 793 C C . GLU A 1 96 ? 1.484 8.839 -10.352 1.00 80.19 96 GLU A C 1
ATOM 795 O O . GLU A 1 96 ? 1.210 7.693 -9.964 1.00 80.19 96 GLU A O 1
ATOM 800 N N . PRO A 1 97 ? 2.750 9.268 -10.476 1.00 82.00 97 PRO A N 1
ATOM 801 C CA . PRO A 1 97 ? 3.867 8.506 -9.952 1.00 82.00 97 PRO A CA 1
ATOM 802 C C . PRO A 1 97 ? 3.600 8.129 -8.493 1.00 82.00 97 PRO A C 1
ATOM 804 O O . PRO A 1 97 ? 3.149 8.964 -7.712 1.00 82.00 97 PRO A O 1
ATOM 807 N N . PHE A 1 98 ? 3.893 6.882 -8.127 1.00 87.94 98 PHE A N 1
ATOM 808 C CA . PHE A 1 98 ? 3.690 6.349 -6.773 1.00 87.94 98 PHE A CA 1
ATOM 809 C C . PHE A 1 98 ? 2.235 6.254 -6.290 1.00 87.94 98 PHE A C 1
ATOM 811 O O . PHE A 1 98 ? 2.013 5.981 -5.109 1.00 87.94 98 PHE A O 1
ATOM 818 N N . SER A 1 99 ? 1.230 6.388 -7.163 1.00 91.12 99 SER A N 1
ATOM 819 C CA . SER A 1 99 ? -0.108 5.903 -6.811 1.00 91.12 99 SER A CA 1
ATOM 820 C C . SER A 1 99 ? -0.064 4.388 -6.584 1.00 91.12 99 SER A C 1
ATOM 822 O O . SER A 1 99 ? 0.735 3.680 -7.204 1.00 91.12 99 SER A O 1
ATOM 824 N N . PHE A 1 100 ? -0.910 3.871 -5.691 1.00 90.12 100 PHE A N 1
ATOM 825 C CA . PHE A 1 100 ? -0.938 2.438 -5.381 1.00 90.12 100 PHE A CA 1
ATOM 826 C C . PHE A 1 100 ? -1.141 1.578 -6.638 1.00 90.12 100 PHE A C 1
ATOM 828 O O . PHE A 1 100 ? -0.500 0.539 -6.796 1.00 90.12 100 PHE A O 1
ATOM 835 N N . GLU A 1 101 ? -1.987 2.040 -7.561 1.00 89.19 101 GLU A N 1
ATOM 836 C CA . GLU A 1 101 ? -2.253 1.359 -8.829 1.00 89.19 101 GLU A CA 1
ATOM 837 C C . GLU A 1 101 ? -1.023 1.363 -9.743 1.00 89.19 101 GLU A C 1
ATOM 839 O O . GLU A 1 101 ? -0.652 0.298 -10.230 1.00 89.19 101 GLU A O 1
ATOM 844 N N . THR A 1 102 ? -0.335 2.504 -9.892 1.00 88.62 102 THR A N 1
ATOM 845 C CA . THR A 1 102 ? 0.920 2.602 -10.664 1.00 88.62 102 THR A CA 1
ATOM 846 C C . THR A 1 102 ? 2.012 1.713 -10.069 1.00 88.62 102 THR A C 1
ATOM 848 O O . THR A 1 102 ? 2.719 1.021 -10.798 1.00 88.62 102 THR A O 1
ATOM 851 N N . VAL A 1 103 ? 2.148 1.695 -8.740 1.00 89.00 103 VAL A N 1
ATOM 852 C CA . VAL A 1 103 ? 3.130 0.849 -8.045 1.00 89.00 103 VAL A CA 1
ATOM 853 C C . VAL A 1 103 ? 2.828 -0.629 -8.277 1.00 89.00 103 VAL A C 1
ATOM 855 O O . VAL A 1 103 ? 3.726 -1.386 -8.638 1.00 89.00 103 VAL A O 1
ATOM 858 N N . CYS A 1 104 ? 1.570 -1.050 -8.121 1.00 85.94 104 CYS A N 1
ATOM 859 C CA . CYS A 1 104 ? 1.178 -2.428 -8.406 1.00 85.94 104 CYS A CA 1
ATOM 860 C C . CYS A 1 104 ? 1.415 -2.785 -9.878 1.00 85.94 104 CYS A C 1
ATOM 862 O O . CYS A 1 104 ? 1.946 -3.852 -10.159 1.00 85.94 104 CYS A O 1
ATOM 864 N N . GLU A 1 105 ? 1.092 -1.885 -10.804 1.00 83.56 105 GLU A N 1
ATOM 865 C CA . GLU A 1 105 ? 1.295 -2.065 -12.242 1.00 83.56 105 GLU A CA 1
ATOM 866 C C . GLU A 1 105 ? 2.765 -2.297 -12.604 1.00 83.56 105 GLU A C 1
ATOM 868 O O . GLU A 1 105 ? 3.103 -3.313 -13.218 1.00 83.56 105 GLU A O 1
ATOM 873 N N . VAL A 1 106 ? 3.652 -1.399 -12.171 1.00 84.75 106 VAL A N 1
ATOM 874 C CA . VAL A 1 106 ? 5.098 -1.497 -12.423 1.00 84.75 106 VAL A CA 1
ATOM 875 C C . VAL A 1 106 ? 5.670 -2.786 -11.830 1.00 84.75 106 VAL A C 1
ATOM 877 O O . VAL A 1 106 ? 6.474 -3.473 -12.461 1.00 84.75 106 VAL A O 1
ATOM 880 N N . LEU A 1 107 ? 5.195 -3.172 -10.644 1.00 81.94 107 LEU A N 1
ATOM 881 C CA . LEU A 1 107 ? 5.621 -4.391 -9.960 1.00 81.94 107 LEU A CA 1
ATOM 882 C C . LEU A 1 107 ? 4.902 -5.661 -10.447 1.00 81.94 107 LEU A C 1
ATOM 884 O O . LEU A 1 107 ? 5.174 -6.739 -9.916 1.00 81.94 107 LEU A O 1
ATOM 888 N N . LYS A 1 108 ? 4.030 -5.562 -11.465 1.00 80.06 108 LYS A N 1
ATOM 889 C CA . LYS A 1 108 ? 3.244 -6.669 -12.048 1.00 80.06 108 LYS A CA 1
ATOM 890 C C . LYS A 1 108 ? 2.357 -7.385 -11.025 1.00 80.06 108 LYS A C 1
ATOM 892 O O . LYS A 1 108 ? 2.241 -8.608 -11.006 1.00 80.06 108 LYS A O 1
ATOM 897 N N . LEU A 1 109 ? 1.725 -6.602 -10.162 1.00 79.06 109 LEU A N 1
ATOM 898 C CA . LEU A 1 109 ? 0.796 -7.038 -9.133 1.00 79.06 109 LEU A CA 1
ATOM 899 C C . LEU A 1 109 ? -0.627 -6.658 -9.493 1.00 79.06 109 LEU A C 1
ATOM 901 O O . LEU A 1 109 ? -0.892 -5.603 -10.064 1.00 79.06 109 LEU A O 1
ATOM 905 N N . ASN A 1 110 ? -1.565 -7.503 -9.077 1.00 80.94 110 ASN A N 1
ATOM 906 C CA . ASN A 1 110 ? -2.972 -7.162 -9.139 1.00 80.94 110 ASN A CA 1
ATOM 907 C C . ASN A 1 110 ? -3.352 -6.332 -7.891 1.00 80.94 110 ASN A C 1
ATOM 909 O O . ASN A 1 110 ? -3.353 -6.886 -6.783 1.00 80.94 110 ASN A O 1
ATOM 913 N N . PRO A 1 111 ? -3.694 -5.036 -8.040 1.00 84.19 111 PRO A N 1
ATOM 914 C CA . PRO A 1 111 ? -4.017 -4.168 -6.907 1.00 84.19 111 PRO A CA 1
ATOM 915 C C . PRO A 1 111 ? -5.254 -4.650 -6.13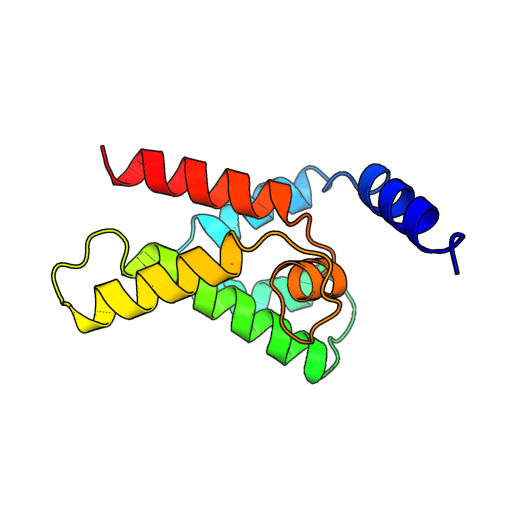9 1.00 84.19 111 PRO A C 1
ATOM 917 O O . PRO A 1 111 ? -5.276 -4.605 -4.910 1.00 84.19 111 PRO A O 1
ATOM 920 N N . ASP A 1 112 ? -6.264 -5.185 -6.830 1.00 83.56 112 ASP A N 1
ATOM 921 C CA . ASP A 1 112 ? -7.483 -5.693 -6.192 1.00 83.56 112 ASP A CA 1
ATOM 922 C C . ASP A 1 112 ? -7.227 -6.971 -5.398 1.00 83.56 112 ASP A C 1
ATOM 924 O O . ASP A 1 112 ? -7.815 -7.170 -4.333 1.00 83.56 112 ASP A O 1
ATOM 928 N N . TYR A 1 113 ? -6.338 -7.839 -5.887 1.00 79.31 113 TYR A N 1
ATOM 929 C CA . TYR A 1 113 ? -5.919 -9.023 -5.141 1.00 79.31 113 TYR A CA 1
ATOM 930 C C . TYR A 1 113 ? -5.195 -8.626 -3.851 1.00 79.31 113 TYR A C 1
ATOM 932 O O . TYR A 1 113 ? -5.519 -9.134 -2.776 1.00 79.31 113 TYR A O 1
ATOM 940 N N . LEU A 1 114 ? -4.269 -7.669 -3.938 1.00 83.50 114 LEU A N 1
ATOM 941 C CA . LEU A 1 114 ? -3.524 -7.185 -2.781 1.00 83.50 114 LEU A CA 1
ATOM 942 C C . LEU A 1 114 ? -4.450 -6.536 -1.740 1.00 83.50 114 LEU A C 1
ATOM 944 O O . LEU A 1 114 ? -4.377 -6.871 -0.558 1.00 83.50 114 LEU A O 1
ATOM 948 N N . ARG A 1 115 ? -5.386 -5.685 -2.181 1.00 87.56 115 ARG A N 1
ATOM 949 C CA . ARG A 1 115 ? -6.425 -5.092 -1.320 1.00 87.56 115 ARG A CA 1
ATOM 950 C C . ARG A 1 115 ? -7.251 -6.170 -0.614 1.00 87.56 115 ARG A C 1
ATOM 952 O O . ARG A 1 115 ? -7.432 -6.096 0.599 1.00 87.56 115 ARG A O 1
ATOM 959 N N . LYS A 1 116 ? -7.714 -7.196 -1.341 1.00 84.12 116 LYS A N 1
ATOM 960 C CA . LYS A 1 116 ? -8.469 -8.323 -0.759 1.00 84.12 116 LYS A CA 1
ATOM 961 C C . LYS A 1 116 ? -7.662 -9.070 0.302 1.00 84.12 116 LYS A C 1
ATOM 963 O O . LYS A 1 116 ? -8.194 -9.331 1.377 1.00 84.12 116 LYS A O 1
ATOM 968 N N . GLY A 1 117 ? -6.390 -9.364 0.030 1.00 83.19 117 GLY A N 1
ATOM 969 C CA . GLY A 1 117 ? -5.501 -10.020 0.993 1.00 83.19 117 GLY A CA 1
ATOM 970 C C . GLY A 1 117 ? -5.312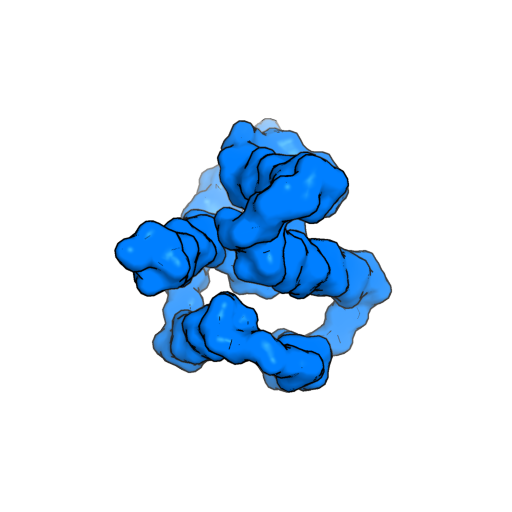 -9.200 2.273 1.00 83.19 117 GLY A C 1
ATOM 971 O O . GLY A 1 117 ? -5.411 -9.738 3.373 1.00 83.19 117 GLY A O 1
ATOM 972 N N . LEU A 1 118 ? -5.123 -7.883 2.147 1.00 86.12 118 LEU A N 1
ATOM 973 C CA . LEU A 1 118 ? -4.977 -6.971 3.288 1.00 86.12 118 LEU A CA 1
ATOM 974 C C . LEU A 1 118 ? -6.267 -6.804 4.106 1.00 86.12 118 LEU A C 1
ATOM 976 O O . LEU A 1 118 ? -6.198 -6.629 5.325 1.00 86.12 118 LEU A O 1
ATOM 980 N N . ILE A 1 119 ? -7.439 -6.857 3.463 1.00 87.62 119 ILE A N 1
ATOM 981 C CA . ILE A 1 119 ? -8.738 -6.862 4.154 1.00 87.62 119 ILE A CA 1
ATOM 982 C C . ILE A 1 119 ? -8.902 -8.161 4.947 1.00 87.62 119 ILE A C 1
ATOM 984 O O . ILE A 1 119 ? -9.123 -8.096 6.154 1.00 87.62 119 ILE A O 1
ATOM 988 N N . ALA A 1 120 ? -8.724 -9.319 4.302 1.00 83.38 120 ALA A N 1
ATOM 989 C CA . ALA A 1 120 ? -8.857 -10.623 4.953 1.00 83.38 120 ALA A CA 1
ATOM 990 C C . ALA A 1 120 ? -7.906 -10.754 6.156 1.00 83.38 120 ALA A C 1
ATOM 992 O O . ALA A 1 120 ? -8.318 -11.130 7.251 1.00 83.38 120 ALA A O 1
ATOM 993 N N . TRP A 1 121 ? -6.650 -10.334 5.987 1.00 85.31 121 TRP A N 1
ATOM 994 C CA . TRP A 1 121 ? -5.661 -10.300 7.063 1.00 85.31 121 TRP A CA 1
ATOM 995 C C . TRP A 1 121 ? -6.091 -9.409 8.244 1.00 85.31 121 TRP A C 1
ATOM 997 O O . TRP A 1 121 ? -5.909 -9.776 9.406 1.00 85.31 121 TRP A O 1
ATOM 1007 N N . LYS A 1 122 ? -6.685 -8.239 7.968 1.00 85.56 122 LYS A N 1
ATOM 1008 C CA . LYS A 1 122 ? -7.185 -7.318 9.004 1.00 85.56 122 LYS A CA 1
ATOM 1009 C C . LYS A 1 122 ? -8.351 -7.939 9.770 1.00 85.56 122 LYS A C 1
ATOM 1011 O O . LYS A 1 122 ? -8.382 -7.856 10.996 1.00 85.56 122 LYS A O 1
ATOM 1016 N N . GLU A 1 123 ? -9.281 -8.575 9.067 1.00 85.69 123 GLU A N 1
ATOM 1017 C CA . GLU A 1 123 ? -10.433 -9.252 9.672 1.00 85.69 123 GLU A CA 1
ATOM 1018 C C . GLU A 1 123 ? -10.026 -10.426 10.571 1.00 85.69 123 GLU A C 1
ATOM 1020 O O . GLU A 1 123 ? -10.685 -10.684 11.575 1.00 85.69 123 GLU A O 1
ATOM 1025 N N . GLU A 1 124 ? -8.928 -11.119 10.264 1.00 83.19 124 GLU A N 1
ATOM 1026 C CA . GLU A 1 124 ? -8.402 -12.191 11.115 1.00 83.19 124 GLU A CA 1
ATOM 1027 C C . GLU A 1 124 ? -7.791 -11.684 12.430 1.00 83.19 124 GLU A C 1
ATOM 1029 O O . GLU A 1 124 ? -7.869 -12.388 13.435 1.00 83.19 124 GLU A O 1
ATOM 1034 N N . ARG A 1 125 ? -7.197 -10.481 12.446 1.00 79.12 125 ARG A N 1
ATOM 1035 C CA . ARG A 1 125 ? -6.464 -9.946 13.614 1.00 79.12 125 ARG A CA 1
ATOM 1036 C C . ARG A 1 125 ? -7.252 -8.994 14.508 1.00 79.12 125 ARG A C 1
ATOM 1038 O O . ARG A 1 125 ? -6.795 -8.706 15.610 1.00 79.12 125 ARG A O 1
ATOM 1045 N N . VAL A 1 126 ? -8.386 -8.483 14.033 1.00 70.44 126 VAL A N 1
ATOM 1046 C CA . VAL A 1 126 ? -9.263 -7.561 14.785 1.00 70.44 126 VAL A CA 1
ATOM 1047 C C . VAL A 1 126 ? -10.456 -8.294 15.429 1.00 70.44 126 VAL A C 1
ATOM 1049 O O . VAL A 1 126 ? -11.283 -7.657 16.077 1.00 70.44 126 VAL A O 1
ATOM 1052 N N . LYS A 1 127 ? -10.543 -9.624 15.287 1.00 52.00 127 LYS A N 1
ATO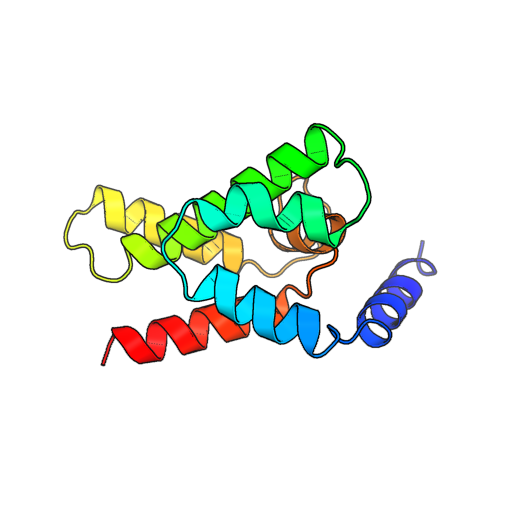M 1053 C CA . LYS A 1 127 ? -11.438 -10.466 16.102 1.00 52.00 127 LYS A CA 1
ATOM 1054 C C . LYS A 1 127 ? -11.021 -10.457 17.569 1.00 52.00 127 LYS A C 1
ATOM 1056 O O . LYS A 1 127 ? -11.943 -10.413 18.411 1.00 52.00 127 LYS A O 1
#

Foldseek 3Di:
DPPVVVVVVVVLVVDDPDPVSLVVLVCLLPDPDPCLVVPLCVPVVDDDDPLLNVLSVVVSVLSCLCVVLLPPPDPVSVVSNVVSVCQLPDDDPPCDRSRNVVSCVSSVHDSVSSVVSSVVVSVVPVD

Sequence (127 aa):
MEKYSAANKYFYSSQALNPGEEKLLNKFIFTDSTAGFQFWNRFSGQKLSPEEELMRAVLEDAIHCYQKYISSTNRGQKSLWVETQEWIFSYGYSMEPFSFETVCEVLKLNPDYLRKGLIAWKEERVK

pLDDT: mean 71.32, std 19.48, range [28.05, 93.94]

Organism: NCBI:txid1798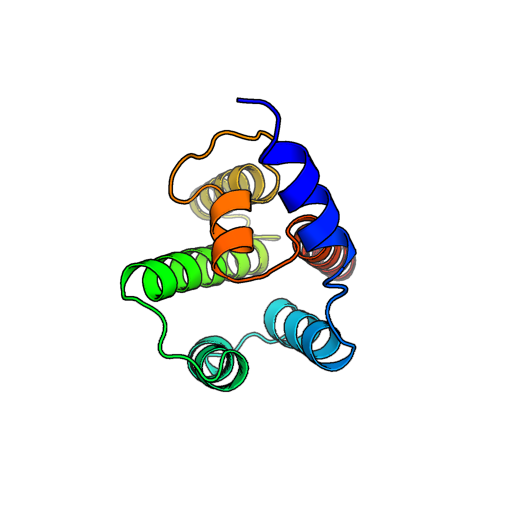363

Secondary structure (DSSP, 8-state):
--HHHHHHHHHHHH-PPPHHHHHHHHHHTT--STHHHHHHHHHSSSPPPHHHHHHHHHHHHHHHHHHHTTT---HHHHHHHHHHHHHHT-------TT-HHHHHHHTT--HHHHHHHHHHHHHHH--